Protein AF-A0A519EVA9-F1 (afdb_monomer_lite)

Foldseek 3Di:
DVPDDQDPLVVVLVCCQVQVVVDQWDKDKDKAQLDPDDDDPVCVVVVVRPDIDIDIDTGGDDSLSHPDDCVPDPVSVVVSSVVRVVSVVVSVVVNVVVSVVD

Structure (mmCIF, N/CA/C/O backbone):
data_AF-A0A519EVA9-F1
#
_entry.id   AF-A0A519EVA9-F1
#
loop_
_atom_site.group_PDB
_atom_site.id
_atom_site.type_symbol
_atom_site.label_atom_id
_atom_site.label_alt_id
_atom_site.label_comp_id
_atom_site.label_asym_id
_atom_site.label_entity_id
_atom_site.label_seq_id
_atom_site.pdbx_PDB_ins_code
_atom_site.Cartn_x
_atom_site.Cartn_y
_atom_site.Cartn_z
_atom_site.occupancy
_atom_site.B_iso_or_equiv
_atom_site.auth_seq_id
_atom_site.auth_comp_id
_atom_site.auth_asym_id
_atom_site.auth_atom_id
_atom_site.pdbx_PDB_model_num
ATOM 1 N N . TYR A 1 1 ? -9.845 10.279 -2.928 1.00 91.62 1 TYR A N 1
ATOM 2 C CA . TYR A 1 1 ? -9.771 9.366 -1.776 1.00 91.62 1 TYR A CA 1
ATOM 3 C C . TYR A 1 1 ? -10.498 10.014 -0.615 1.00 91.62 1 TYR A C 1
ATOM 5 O O . TYR A 1 1 ? -10.324 11.215 -0.420 1.00 91.62 1 TYR A O 1
ATOM 13 N N . ARG A 1 2 ? -11.354 9.267 0.084 1.00 94.25 2 ARG A N 1
ATOM 14 C CA . ARG A 1 2 ? -12.122 9.735 1.247 1.00 94.25 2 ARG A CA 1
ATOM 15 C C . ARG A 1 2 ? -11.358 9.540 2.558 1.00 94.25 2 ARG A C 1
ATOM 17 O O . ARG A 1 2 ? -11.515 10.348 3.467 1.00 94.25 2 ARG A O 1
ATOM 24 N N . TYR A 1 3 ? -10.556 8.484 2.651 1.00 94.94 3 TYR A N 1
ATOM 25 C CA . TYR A 1 3 ? -9.868 8.056 3.870 1.00 94.94 3 TYR A CA 1
ATOM 26 C C . TYR A 1 3 ? -8.345 8.184 3.782 1.00 94.94 3 TYR A C 1
ATOM 28 O O . TYR A 1 3 ? -7.674 8.187 4.811 1.00 94.94 3 TYR A O 1
ATOM 36 N N . LEU A 1 4 ? -7.792 8.303 2.573 1.00 96.19 4 LEU A N 1
ATOM 37 C CA . LEU A 1 4 ? -6.353 8.440 2.343 1.00 96.19 4 LEU A CA 1
ATOM 38 C C . LEU A 1 4 ? -5.964 9.839 1.857 1.00 96.19 4 LEU A C 1
ATOM 40 O O . LEU A 1 4 ? -6.696 10.500 1.120 1.00 96.19 4 LEU A O 1
ATOM 44 N N . LEU A 1 5 ? -4.750 10.263 2.208 1.00 95.56 5 LEU A N 1
ATOM 45 C CA . LEU A 1 5 ? -4.090 11.395 1.555 1.00 95.56 5 LEU A CA 1
ATOM 46 C C . LEU A 1 5 ? -3.738 11.044 0.104 1.00 95.56 5 LEU A C 1
ATOM 48 O O . LEU A 1 5 ? -3.742 9.877 -0.280 1.00 95.56 5 LEU A O 1
ATOM 52 N N . LYS A 1 6 ? -3.392 12.048 -0.709 1.00 94.25 6 LYS A N 1
ATOM 53 C CA . LYS A 1 6 ? -2.889 11.799 -2.068 1.00 94.25 6 LYS A CA 1
ATOM 54 C C . LYS A 1 6 ? -1.620 10.924 -2.023 1.00 94.25 6 LYS A C 1
ATOM 56 O O . LYS A 1 6 ? -0.761 11.177 -1.173 1.00 94.25 6 LYS A O 1
ATOM 61 N N . PRO A 1 7 ? -1.481 9.932 -2.921 1.00 95.19 7 PRO A N 1
ATOM 62 C CA . PRO A 1 7 ? -0.295 9.096 -2.978 1.00 95.19 7 PRO A CA 1
ATOM 63 C C . PRO A 1 7 ? 0.948 9.904 -3.335 1.00 95.19 7 PRO A C 1
ATOM 65 O O . PRO A 1 7 ? 0.893 10.862 -4.107 1.00 95.19 7 PRO A O 1
ATOM 68 N N . LYS A 1 8 ? 2.097 9.460 -2.824 1.00 92.38 8 LYS A N 1
ATOM 69 C CA . LYS A 1 8 ? 3.410 10.002 -3.187 1.00 92.38 8 LYS A CA 1
ATOM 70 C C . LYS A 1 8 ? 4.090 9.101 -4.221 1.00 92.38 8 LYS A C 1
ATOM 72 O O . LYS A 1 8 ? 5.039 8.395 -3.896 1.00 92.38 8 LYS A O 1
ATOM 77 N N . ALA A 1 9 ? 3.605 9.141 -5.464 1.00 93.06 9 ALA A N 1
ATOM 78 C CA . ALA A 1 9 ? 4.085 8.269 -6.542 1.00 93.06 9 ALA A CA 1
ATOM 79 C C . ALA A 1 9 ? 5.596 8.394 -6.815 1.00 93.06 9 ALA A C 1
ATOM 81 O O . ALA A 1 9 ? 6.252 7.385 -7.034 1.00 93.06 9 ALA A O 1
ATOM 82 N N . GLY A 1 10 ? 6.174 9.597 -6.714 1.00 92.50 10 GLY A N 1
ATOM 83 C CA . GLY A 1 10 ? 7.612 9.794 -6.952 1.00 92.50 10 GLY A CA 1
ATOM 84 C C . GLY A 1 10 ? 8.520 9.039 -5.974 1.00 92.50 10 GLY A C 1
ATOM 85 O O . GLY A 1 10 ? 9.543 8.508 -6.384 1.00 92.50 10 GLY A O 1
ATOM 86 N N . GLY A 1 11 ? 8.131 8.926 -4.698 1.00 92.38 11 GLY A N 1
ATOM 87 C CA . GLY A 1 11 ? 8.904 8.143 -3.726 1.00 92.38 11 GLY A CA 1
ATOM 88 C C . GLY A 1 11 ? 8.836 6.641 -4.008 1.00 92.38 11 GLY A C 1
ATOM 89 O O . GLY A 1 11 ? 9.830 5.940 -3.865 1.00 92.38 11 GLY A O 1
ATOM 90 N N . VAL A 1 12 ? 7.675 6.164 -4.462 1.00 92.88 12 VAL A N 1
ATOM 91 C CA . VAL A 1 12 ? 7.493 4.770 -4.886 1.00 92.88 12 VAL A CA 1
ATOM 92 C C . VAL A 1 12 ? 8.337 4.475 -6.127 1.00 92.88 12 VAL A C 1
ATOM 94 O O . VAL A 1 12 ? 9.078 3.500 -6.135 1.00 92.88 12 VAL A O 1
ATOM 97 N N . ALA A 1 13 ? 8.295 5.356 -7.129 1.00 93.75 13 ALA A N 1
ATOM 98 C CA . ALA A 1 13 ? 9.101 5.240 -8.340 1.00 93.75 13 ALA A CA 1
ATOM 99 C C . ALA A 1 13 ? 10.608 5.224 -8.045 1.00 93.75 13 ALA A C 1
ATOM 101 O O . ALA A 1 13 ? 11.331 4.426 -8.627 1.00 93.75 13 ALA A O 1
ATOM 102 N N . PHE A 1 14 ? 11.071 6.057 -7.107 1.00 93.38 14 PHE A N 1
ATOM 103 C CA . PHE A 1 14 ? 12.472 6.079 -6.684 1.00 93.38 14 PHE A CA 1
ATOM 104 C C . PHE A 1 14 ? 12.930 4.725 -6.125 1.00 93.38 14 PHE A C 1
ATOM 106 O O . PHE A 1 14 ? 13.978 4.221 -6.516 1.00 93.38 14 PHE A O 1
ATOM 113 N N . VAL A 1 15 ? 12.136 4.114 -5.239 1.00 92.44 15 VAL A N 1
ATOM 114 C CA . VAL A 1 15 ? 12.470 2.800 -4.665 1.00 92.44 15 VAL A CA 1
ATOM 115 C C . VAL A 1 15 ? 12.428 1.708 -5.733 1.00 92.44 15 VAL A C 1
ATOM 117 O O . VAL A 1 15 ? 13.331 0.880 -5.781 1.00 92.44 15 VAL A O 1
ATOM 120 N N . LEU A 1 16 ? 11.420 1.724 -6.611 1.00 93.00 16 LEU A N 1
ATOM 121 C CA . LEU A 1 16 ? 11.307 0.764 -7.712 1.00 93.00 16 LEU A CA 1
ATOM 122 C C . LEU A 1 16 ? 12.496 0.865 -8.675 1.00 93.00 16 LEU A C 1
ATOM 124 O O . LEU A 1 16 ? 13.068 -0.156 -9.028 1.00 93.00 16 LEU A O 1
ATOM 128 N N . ALA A 1 17 ? 12.928 2.072 -9.041 1.00 91.69 17 ALA A N 1
ATOM 129 C CA . ALA A 1 17 ? 14.106 2.264 -9.885 1.00 91.69 17 ALA A CA 1
ATOM 130 C C . ALA A 1 17 ? 15.405 1.808 -9.197 1.00 91.69 17 ALA A C 1
ATOM 132 O O . ALA A 1 17 ? 16.296 1.273 -9.850 1.00 91.69 17 ALA A O 1
ATOM 133 N N . ALA A 1 18 ? 15.520 2.004 -7.880 1.00 92.00 18 ALA A N 1
ATOM 134 C CA . ALA A 1 18 ? 16.718 1.642 -7.127 1.00 92.00 18 ALA A CA 1
ATOM 135 C C . ALA A 1 18 ? 16.825 0.138 -6.818 1.00 92.00 18 ALA A C 1
ATOM 137 O O . ALA A 1 18 ? 17.935 -0.374 -6.693 1.00 92.00 18 ALA A O 1
ATOM 138 N N . MET A 1 19 ? 15.694 -0.554 -6.637 1.00 91.75 19 MET A N 1
ATOM 139 C CA . MET A 1 19 ? 15.658 -1.913 -6.080 1.00 91.75 19 MET A CA 1
ATOM 140 C C . MET A 1 19 ? 14.788 -2.900 -6.863 1.00 91.75 19 MET A C 1
ATOM 142 O O . MET A 1 19 ? 14.690 -4.045 -6.445 1.00 91.75 19 MET A O 1
ATOM 146 N N . GLY A 1 20 ? 14.142 -2.503 -7.960 1.00 87.75 20 GLY A N 1
ATOM 147 C CA . GLY A 1 20 ? 13.083 -3.279 -8.617 1.00 87.75 20 GLY A CA 1
ATOM 148 C C . GLY A 1 20 ? 13.427 -4.744 -8.889 1.00 87.75 20 GLY A C 1
ATOM 149 O O . GLY A 1 20 ? 12.664 -5.625 -8.512 1.00 87.75 20 GLY A O 1
ATOM 150 N N . GLU A 1 21 ? 14.612 -5.027 -9.437 1.00 89.50 21 GLU A N 1
ATOM 151 C CA . GLU A 1 21 ? 15.069 -6.403 -9.706 1.00 89.50 21 GLU A CA 1
ATOM 152 C C . GLU A 1 21 ? 15.288 -7.256 -8.443 1.00 89.50 21 GLU A C 1
ATOM 154 O O . GLU A 1 21 ? 15.353 -8.479 -8.523 1.00 89.50 21 GLU A O 1
ATOM 159 N N . GLN A 1 22 ? 15.416 -6.618 -7.280 1.00 90.56 22 GLN A N 1
ATOM 160 C CA . GLN A 1 22 ? 15.615 -7.248 -5.974 1.00 90.56 22 GLN A CA 1
ATOM 161 C C . GLN A 1 22 ? 14.311 -7.339 -5.165 1.00 90.56 22 GLN A C 1
ATOM 163 O O . GLN A 1 22 ? 14.324 -7.853 -4.047 1.00 90.56 22 GLN A O 1
ATOM 168 N N . LEU A 1 23 ? 13.200 -6.795 -5.678 1.00 88.50 23 LEU A N 1
ATOM 169 C CA . LEU A 1 23 ? 11.908 -6.795 -5.000 1.00 88.50 23 LEU A CA 1
ATOM 170 C C . LEU A 1 23 ? 11.046 -7.955 -5.499 1.00 88.50 23 LEU A C 1
ATOM 172 O O . LEU A 1 23 ? 10.504 -7.909 -6.598 1.00 88.50 23 LEU A O 1
ATOM 176 N N . ASP A 1 24 ? 10.837 -8.952 -4.641 1.00 86.50 24 ASP A N 1
ATOM 177 C CA . ASP A 1 24 ? 9.941 -10.074 -4.949 1.00 86.50 24 ASP A CA 1
ATOM 178 C C . ASP A 1 24 ? 8.460 -9.647 -4.976 1.00 86.50 24 ASP A C 1
ATOM 180 O O . ASP A 1 24 ? 7.662 -10.135 -5.775 1.00 86.50 24 ASP A O 1
ATOM 184 N N . ALA A 1 25 ? 8.069 -8.740 -4.075 1.00 90.31 25 ALA A N 1
ATOM 185 C CA . ALA A 1 25 ? 6.700 -8.249 -3.941 1.00 90.31 25 ALA A CA 1
ATOM 186 C C . ALA A 1 25 ? 6.638 -6.949 -3.124 1.00 90.31 25 ALA A C 1
ATOM 188 O O . ALA A 1 25 ? 7.543 -6.625 -2.353 1.00 90.31 25 ALA A O 1
ATOM 189 N N . VAL A 1 26 ? 5.511 -6.237 -3.219 1.00 91.12 26 VAL A N 1
ATOM 190 C CA . VAL A 1 26 ? 5.170 -5.130 -2.314 1.00 91.12 26 VAL A CA 1
ATOM 191 C C . VAL A 1 26 ? 4.210 -5.611 -1.241 1.00 91.12 26 VAL A C 1
ATOM 193 O O . VAL A 1 26 ? 3.148 -6.163 -1.532 1.00 91.12 26 VAL A O 1
ATOM 196 N N . LEU A 1 27 ? 4.545 -5.321 0.015 1.00 94.31 27 LEU A N 1
ATOM 197 C CA . LEU A 1 27 ? 3.614 -5.483 1.122 1.00 94.31 27 LEU A CA 1
ATOM 198 C C . LEU A 1 27 ? 2.757 -4.219 1.277 1.00 94.31 27 LEU A C 1
ATOM 200 O O . LEU A 1 27 ? 3.195 -3.183 1.776 1.00 94.31 27 LEU A O 1
ATOM 204 N N . ASP A 1 28 ? 1.509 -4.314 0.840 1.00 95.06 28 ASP A N 1
ATOM 205 C CA . ASP A 1 28 ? 0.469 -3.312 1.022 1.00 95.06 28 ASP A CA 1
ATOM 206 C C . ASP A 1 28 ? -0.104 -3.460 2.441 1.00 95.06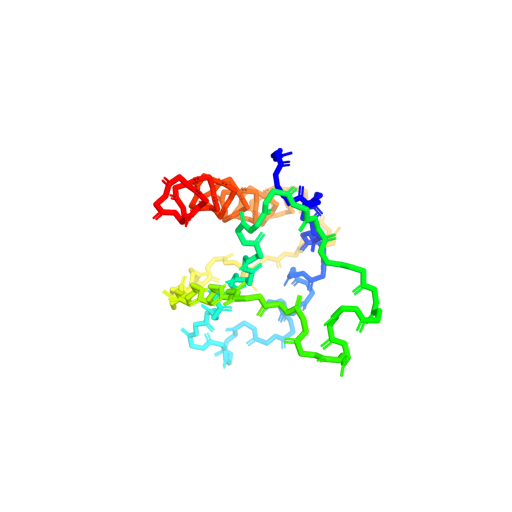 28 ASP A C 1
ATOM 208 O O . ASP A 1 28 ? -0.937 -4.323 2.709 1.00 95.06 28 ASP A O 1
ATOM 212 N N . VAL A 1 29 ? 0.377 -2.623 3.364 1.00 97.06 29 VAL A N 1
ATOM 213 C CA . VAL A 1 29 ? -0.107 -2.567 4.752 1.00 97.06 29 VAL A CA 1
ATOM 214 C C . VAL A 1 29 ? -1.038 -1.371 4.927 1.00 97.06 29 VAL A C 1
ATOM 216 O O . VAL A 1 29 ? -0.689 -0.236 4.585 1.00 97.06 29 VAL A O 1
ATOM 219 N N . THR A 1 30 ? -2.224 -1.612 5.480 1.00 96.81 30 THR A N 1
ATOM 220 C CA . THR A 1 30 ? -3.218 -0.581 5.791 1.00 96.81 30 THR A CA 1
ATOM 221 C C . THR A 1 30 ? -3.655 -0.704 7.246 1.00 96.81 30 THR A C 1
ATOM 223 O O . THR A 1 30 ? -4.170 -1.737 7.668 1.00 96.81 30 THR A O 1
ATOM 226 N N . VAL A 1 31 ? -3.468 0.371 8.014 1.00 95.00 31 VAL A N 1
ATOM 227 C CA . VAL A 1 31 ? -3.885 0.456 9.420 1.00 95.00 31 VAL A CA 1
ATOM 228 C C . VAL A 1 31 ? -5.133 1.325 9.516 1.00 95.00 31 VAL A C 1
ATOM 230 O O . VAL A 1 31 ? -5.117 2.489 9.115 1.00 95.00 31 VAL A O 1
ATOM 233 N N . VAL A 1 32 ? -6.215 0.765 10.053 1.00 94.94 32 VAL A N 1
ATOM 234 C CA . VAL A 1 32 ? -7.509 1.440 10.192 1.00 94.94 32 VAL A CA 1
ATOM 235 C C . VAL A 1 32 ? -7.896 1.527 11.663 1.00 94.94 32 VAL A C 1
ATOM 237 O O . VAL A 1 32 ? -7.930 0.525 12.377 1.00 94.94 32 VAL A O 1
ATOM 240 N N . TYR A 1 33 ? -8.251 2.738 12.090 1.00 93.00 33 TYR A N 1
ATOM 241 C CA . TYR A 1 33 ? -8.888 3.022 13.375 1.00 93.00 33 TYR A CA 1
ATOM 242 C C . TYR A 1 33 ? -10.392 3.209 13.121 1.00 93.00 33 TYR A C 1
ATOM 244 O O . TYR A 1 33 ? -10.801 4.293 12.691 1.00 93.00 33 TYR A O 1
ATOM 252 N N . PRO A 1 34 ? -11.220 2.158 13.271 1.00 91.00 34 PRO A N 1
ATOM 253 C CA . PRO A 1 34 ? -12.599 2.175 12.787 1.00 91.00 34 PRO A CA 1
ATOM 254 C C . PRO A 1 34 ? -13.542 3.043 13.623 1.00 91.00 34 PRO A C 1
ATOM 256 O O . PRO A 1 34 ? -14.591 3.428 13.116 1.00 91.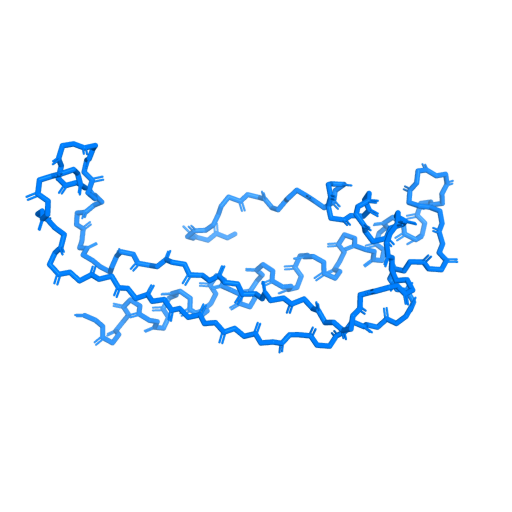00 34 PRO A O 1
ATOM 259 N N . SER A 1 35 ? -13.158 3.396 14.854 1.00 86.81 35 SER A N 1
ATOM 260 C CA . SER A 1 35 ? -13.941 4.258 15.740 1.00 86.81 35 SER A CA 1
ATOM 261 C C . SER A 1 35 ? -14.409 5.541 15.040 1.00 86.81 35 SER A C 1
ATOM 263 O O . SER A 1 35 ? -13.718 6.093 14.176 1.00 86.81 35 SER A O 1
ATOM 265 N N . GLU A 1 36 ? -15.584 6.041 15.432 1.00 83.12 36 GLU A N 1
ATOM 266 C CA . GLU A 1 36 ? -16.115 7.313 14.921 1.00 83.12 36 GLU A CA 1
ATOM 267 C C . GLU A 1 36 ? -15.184 8.484 15.250 1.00 83.12 36 GLU A C 1
ATOM 269 O O . GLU A 1 36 ? -14.960 9.372 14.427 1.00 83.12 36 GLU A O 1
ATOM 274 N N . ARG A 1 37 ? -14.587 8.453 16.447 1.00 86.31 37 ARG A N 1
ATOM 275 C CA . ARG A 1 37 ? -13.587 9.423 16.879 1.00 86.31 37 ARG A CA 1
ATOM 276 C C . ARG A 1 37 ? -12.187 8.957 16.490 1.00 86.31 37 ARG A C 1
ATOM 278 O O . ARG A 1 37 ? -11.738 7.895 16.920 1.00 86.31 37 ARG A O 1
ATOM 285 N N . ILE A 1 38 ? -11.482 9.798 15.737 1.00 85.38 38 ILE A N 1
ATOM 286 C CA . ILE A 1 38 ? -10.055 9.620 15.450 1.00 85.38 38 ILE A CA 1
ATOM 287 C C . ILE A 1 38 ? -9.281 9.756 16.775 1.00 85.38 38 ILE A C 1
ATOM 289 O O . ILE A 1 38 ? -9.469 10.764 17.467 1.00 85.38 38 ILE A O 1
ATOM 293 N N . PRO A 1 39 ? -8.445 8.772 17.157 1.00 88.50 39 PRO A N 1
ATOM 294 C CA . PRO A 1 39 ? -7.714 8.821 18.417 1.00 88.50 39 PRO A CA 1
ATOM 295 C C . PRO A 1 39 ? -6.711 9.977 18.416 1.00 88.50 39 PRO A C 1
ATOM 297 O O . PRO A 1 39 ? -5.993 10.198 17.438 1.00 88.50 39 PRO A O 1
ATOM 300 N N . GLY A 1 40 ? -6.659 10.719 19.523 1.00 91.50 40 GLY A N 1
ATOM 301 C CA . GLY A 1 40 ? -5.617 11.716 19.736 1.00 91.50 40 GLY A CA 1
ATOM 302 C C . GLY A 1 40 ? -4.281 11.066 20.101 1.00 91.50 40 GLY A C 1
ATOM 303 O O . GLY A 1 40 ? -4.200 9.875 20.398 1.00 91.50 40 GLY A O 1
ATOM 304 N N . PHE A 1 41 ? -3.223 11.876 20.158 1.00 92.62 41 PHE A N 1
ATOM 305 C CA . PHE A 1 41 ? -1.884 11.424 20.556 1.00 92.62 41 PHE A CA 1
ATOM 306 C C . PHE A 1 41 ? -1.877 10.675 21.901 1.00 92.62 41 PHE A C 1
ATOM 308 O O . PHE A 1 41 ? -1.333 9.577 22.006 1.00 92.62 41 PHE A O 1
ATOM 315 N N . TRP A 1 42 ? -2.536 11.233 22.922 1.00 94.38 42 TRP A N 1
ATOM 316 C CA . TRP A 1 42 ? -2.598 10.609 24.245 1.00 94.38 42 TRP A CA 1
A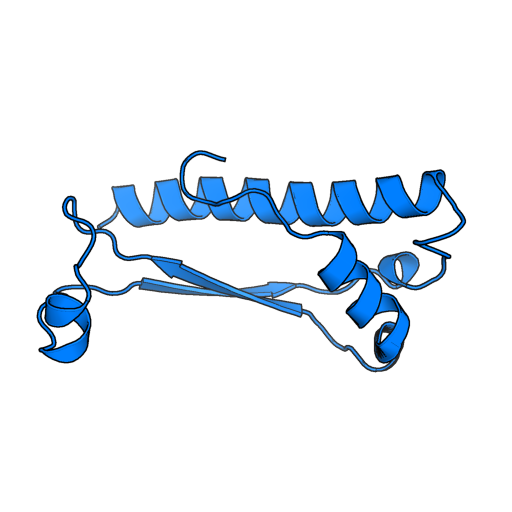TOM 317 C C . TRP A 1 42 ? -3.437 9.335 24.272 1.00 94.38 42 TRP A C 1
ATOM 319 O O . TRP A 1 42 ? -3.123 8.434 25.046 1.00 94.38 42 TRP A O 1
ATOM 329 N N . ASP A 1 43 ? -4.460 9.220 23.424 1.00 92.19 43 ASP A N 1
ATOM 330 C CA . ASP A 1 43 ? -5.270 8.003 23.344 1.00 92.19 43 ASP A CA 1
ATOM 331 C C . ASP A 1 43 ? -4.434 6.831 22.812 1.00 92.19 43 ASP A C 1
ATOM 333 O O . ASP A 1 43 ? -4.502 5.731 23.358 1.00 92.19 43 ASP A O 1
ATOM 337 N N . LEU A 1 44 ? -3.577 7.090 21.816 1.00 90.44 44 LEU A N 1
ATOM 338 C CA . LEU A 1 44 ? -2.639 6.105 21.267 1.00 90.44 44 LEU A CA 1
ATOM 339 C C . LEU A 1 44 ? -1.624 5.635 22.319 1.00 90.44 44 LEU A C 1
ATOM 341 O O . LEU A 1 44 ? -1.453 4.433 22.505 1.00 90.44 44 LEU A O 1
ATOM 345 N N . LEU A 1 45 ? -0.982 6.563 23.039 1.00 92.62 45 LEU A N 1
ATOM 346 C CA . LEU A 1 45 ? 0.047 6.215 24.032 1.00 92.62 45 LEU A CA 1
ATOM 347 C C .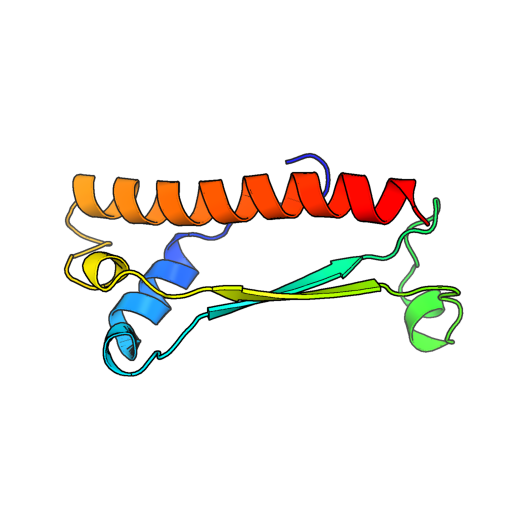 LEU A 1 45 ? -0.506 5.560 25.302 1.00 92.62 45 LEU A C 1
ATOM 349 O O . LEU A 1 45 ? 0.208 4.812 25.963 1.00 92.62 45 LEU A O 1
ATOM 353 N N . SER A 1 46 ? -1.760 5.843 25.658 1.00 94.00 46 SER A N 1
ATOM 354 C CA . SER A 1 46 ? -2.398 5.298 26.865 1.00 94.00 46 SER A CA 1
ATOM 355 C C . SER A 1 46 ? -3.223 4.032 26.612 1.00 94.00 46 SER A C 1
ATOM 357 O O . SER A 1 46 ? -3.927 3.577 27.512 1.00 94.00 46 SER A O 1
ATOM 359 N N . GLY A 1 47 ? -3.161 3.462 25.401 1.00 88.25 47 GLY A N 1
ATOM 360 C CA . GLY A 1 47 ? -3.905 2.252 25.040 1.00 88.25 47 GLY A CA 1
ATOM 361 C C . GLY A 1 47 ? -5.420 2.457 24.933 1.00 88.25 47 GLY A C 1
ATOM 362 O O . GLY A 1 47 ? -6.174 1.487 24.932 1.00 88.25 47 GLY A O 1
ATOM 363 N N . ARG A 1 48 ? -5.898 3.703 24.814 1.00 90.19 48 ARG A N 1
ATOM 364 C CA . ARG A 1 48 ? -7.326 4.056 24.680 1.00 90.19 48 ARG A CA 1
ATOM 365 C C . ARG A 1 48 ? -7.808 3.964 23.234 1.00 90.19 48 ARG A C 1
ATOM 367 O O . ARG A 1 48 ? -8.573 4.798 22.754 1.00 90.19 48 ARG A O 1
ATOM 374 N N . VAL A 1 49 ? -7.354 2.933 22.533 1.00 90.94 49 VAL A N 1
ATOM 375 C CA . VAL A 1 49 ? -7.758 2.627 21.165 1.00 90.94 49 VAL A CA 1
ATOM 376 C C . VAL A 1 49 ? -8.428 1.259 21.194 1.00 90.94 49 VAL A C 1
ATOM 378 O O . VAL A 1 49 ? -7.735 0.246 21.202 1.00 90.94 49 VAL A O 1
ATOM 381 N N . PRO A 1 50 ? -9.772 1.206 21.254 1.00 88.50 50 PRO A N 1
ATOM 382 C CA . PRO A 1 50 ? -10.491 -0.038 21.530 1.00 88.50 50 PRO A CA 1
ATOM 383 C C . PRO A 1 50 ? -10.334 -1.073 20.414 1.00 88.50 50 PRO A C 1
ATOM 385 O O . PRO A 1 50 ? -10.484 -2.268 20.652 1.00 88.50 50 PRO A O 1
ATOM 388 N N . ARG A 1 51 ? -10.046 -0.622 19.187 1.00 90.25 51 ARG A N 1
ATOM 389 C CA . ARG A 1 51 ? -9.876 -1.489 18.027 1.00 90.25 51 ARG A CA 1
ATOM 390 C C . ARG A 1 51 ? -8.904 -0.878 17.028 1.00 90.25 51 ARG A C 1
ATOM 392 O O . ARG A 1 51 ? -9.012 0.298 16.687 1.00 90.25 51 ARG A O 1
ATOM 399 N N . VAL A 1 52 ? -8.003 -1.713 16.525 1.00 92.56 52 VAL A N 1
ATOM 400 C CA . VAL A 1 52 ? -7.119 -1.425 15.393 1.00 92.56 52 VAL A CA 1
ATOM 401 C C . VAL A 1 52 ? -7.270 -2.570 14.404 1.00 92.56 52 VAL A C 1
ATOM 403 O O . VAL A 1 52 ? -7.230 -3.734 14.798 1.00 92.56 52 VAL A O 1
ATOM 406 N N . ILE A 1 53 ? -7.478 -2.248 13.132 1.00 95.25 53 ILE A N 1
ATOM 407 C CA . ILE A 1 53 ? -7.527 -3.232 12.050 1.00 95.25 53 ILE A CA 1
ATOM 408 C C . ILE A 1 53 ? -6.254 -3.069 11.228 1.00 95.25 53 ILE A C 1
ATOM 410 O O . ILE A 1 53 ? -5.941 -1.962 10.791 1.00 95.25 53 ILE A O 1
ATOM 414 N N . VAL A 1 54 ? -5.537 -4.169 11.014 1.00 96.69 54 VAL A N 1
ATOM 415 C CA . VAL A 1 54 ? -4.365 -4.223 10.136 1.00 96.69 54 VAL A CA 1
ATOM 416 C C . VAL A 1 54 ? -4.715 -5.136 8.966 1.00 96.69 54 VAL A C 1
ATOM 418 O O . VAL A 1 54 ? -4.836 -6.346 9.137 1.00 96.69 54 VAL A O 1
ATOM 421 N N . ASP A 1 55 ? -4.935 -4.544 7.795 1.00 97.12 55 ASP A N 1
ATOM 422 C CA . ASP A 1 55 ? -5.167 -5.260 6.535 1.00 97.12 55 ASP A CA 1
ATOM 423 C C . ASP A 1 55 ? -3.832 -5.307 5.785 1.00 97.12 55 ASP A C 1
ATOM 425 O O . ASP A 1 55 ? -3.205 -4.270 5.551 1.00 97.12 55 ASP A O 1
ATOM 429 N N . ILE A 1 56 ? -3.363 -6.519 5.490 1.00 97.00 56 ILE A N 1
ATOM 430 C CA . ILE A 1 56 ? -2.083 -6.766 4.828 1.00 97.00 56 ILE A CA 1
ATOM 431 C C . ILE A 1 56 ? -2.369 -7.527 3.542 1.00 97.00 56 ILE A C 1
ATOM 433 O O . ILE A 1 56 ? -3.001 -8.584 3.570 1.00 97.00 56 ILE A O 1
ATOM 437 N N . LYS A 1 57 ? -1.877 -7.003 2.422 1.00 96.00 57 LYS A N 1
ATOM 438 C CA . LYS A 1 57 ? -1.929 -7.663 1.120 1.00 96.00 57 LYS A CA 1
ATOM 439 C C . LYS A 1 57 ? -0.528 -7.753 0.541 1.00 96.00 57 LYS A C 1
ATOM 441 O O . LYS A 1 57 ? 0.196 -6.764 0.494 1.00 96.00 57 LYS A O 1
ATOM 446 N N . THR A 1 58 ? -0.167 -8.928 0.053 1.00 95.31 58 THR A N 1
ATOM 447 C CA . THR A 1 58 ? 1.023 -9.089 -0.782 1.00 95.31 58 THR A CA 1
ATOM 448 C C . THR A 1 58 ? 0.625 -8.780 -2.219 1.00 95.31 58 THR A C 1
ATOM 450 O O . THR A 1 58 ? -0.349 -9.337 -2.724 1.00 95.31 58 THR A O 1
ATOM 453 N N . ARG A 1 59 ? 1.330 -7.851 -2.860 1.00 92.12 59 ARG A N 1
ATOM 454 C CA . ARG A 1 59 ? 1.099 -7.438 -4.244 1.00 92.12 59 ARG A CA 1
ATOM 455 C C . ARG A 1 59 ? 2.297 -7.871 -5.070 1.00 92.12 59 ARG A C 1
ATOM 457 O O . ARG A 1 59 ? 3.415 -7.439 -4.793 1.00 92.12 59 ARG A O 1
ATOM 464 N N . GLU A 1 60 ? 2.049 -8.697 -6.075 1.00 90.62 60 GLU A N 1
ATOM 465 C CA . GLU A 1 60 ? 3.059 -8.971 -7.090 1.00 90.62 60 GLU A CA 1
ATOM 466 C C . GLU A 1 60 ? 3.395 -7.681 -7.835 1.00 90.62 60 GLU A C 1
ATOM 468 O O . GLU A 1 60 ? 2.544 -6.809 -8.057 1.00 90.62 60 GLU A O 1
ATOM 473 N N . LEU A 1 61 ? 4.669 -7.554 -8.166 1.00 90.12 61 LEU A N 1
ATOM 474 C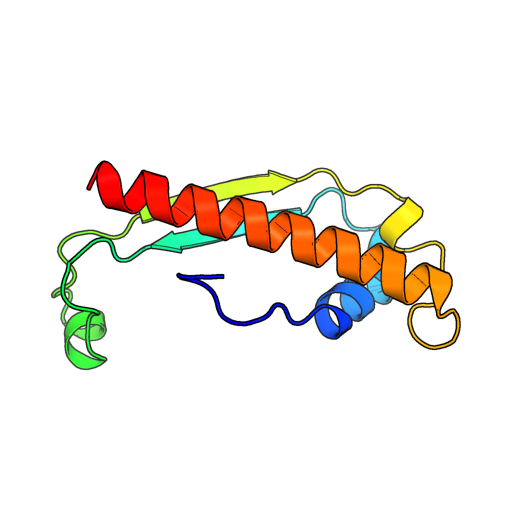 CA . LEU A 1 61 ? 5.220 -6.405 -8.844 1.00 90.12 61 LEU A CA 1
ATOM 475 C C . LEU A 1 61 ? 5.397 -6.746 -10.320 1.00 90.12 61 LEU A C 1
ATOM 477 O O . LEU A 1 61 ? 6.154 -7.648 -10.663 1.00 90.12 61 LEU A O 1
ATOM 481 N N . ASP A 1 62 ? 4.701 -6.015 -11.190 1.00 91.06 62 ASP A N 1
ATOM 482 C CA . ASP A 1 62 ? 4.938 -6.103 -12.629 1.00 91.06 62 ASP A CA 1
ATOM 483 C C . ASP A 1 62 ? 6.345 -5.558 -12.931 1.00 91.06 62 ASP A C 1
ATOM 485 O O . ASP A 1 62 ? 6.592 -4.383 -12.634 1.00 91.06 62 ASP A O 1
ATOM 489 N N . PRO A 1 63 ? 7.251 -6.351 -13.538 1.00 90.88 63 PRO A N 1
ATOM 490 C CA . PRO A 1 63 ? 8.584 -5.899 -13.926 1.00 90.88 63 PRO A CA 1
ATOM 491 C C . PRO A 1 63 ? 8.608 -4.611 -14.743 1.00 90.88 63 PRO A C 1
ATOM 493 O O . PRO A 1 63 ? 9.570 -3.848 -14.660 1.00 90.88 63 PRO A O 1
ATOM 496 N N . ALA A 1 64 ? 7.539 -4.317 -15.487 1.00 93.12 64 ALA A N 1
ATOM 497 C CA . ALA A 1 64 ? 7.409 -3.065 -16.215 1.00 93.12 64 ALA A CA 1
ATOM 498 C C . ALA A 1 64 ? 7.465 -1.826 -15.302 1.00 93.12 64 ALA A C 1
ATOM 500 O O . ALA A 1 64 ? 7.720 -0.740 -15.796 1.00 93.12 64 ALA A O 1
ATOM 501 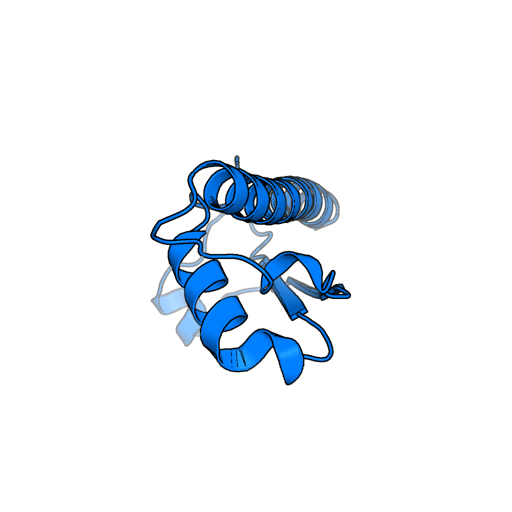N N . LEU A 1 65 ? 7.262 -1.941 -13.986 1.00 93.56 65 LEU A N 1
ATOM 502 C CA . LEU A 1 65 ? 7.260 -0.810 -13.048 1.00 93.56 65 LEU A CA 1
ATOM 503 C C . LEU A 1 65 ? 8.644 -0.196 -12.770 1.00 93.56 65 LEU A C 1
ATOM 505 O O . LEU A 1 65 ? 8.703 0.881 -12.176 1.00 93.56 65 LEU A O 1
ATOM 509 N N . TRP A 1 66 ? 9.741 -0.834 -13.192 1.00 93.44 66 TRP A N 1
ATOM 510 C CA . TRP A 1 66 ? 11.113 -0.319 -13.023 1.00 93.44 66 TRP A CA 1
ATOM 511 C C . TRP A 1 66 ? 11.987 -0.418 -14.279 1.00 93.44 66 TRP A C 1
ATOM 513 O O . TRP A 1 66 ? 13.192 -0.206 -14.208 1.00 93.44 66 TRP A O 1
ATOM 523 N N . GLN A 1 67 ? 11.397 -0.712 -15.439 1.00 92.44 67 GLN A N 1
ATOM 524 C CA . GLN A 1 67 ? 12.128 -0.826 -16.712 1.00 92.44 67 GLN A CA 1
ATOM 525 C C . GLN A 1 67 ? 12.256 0.499 -17.485 1.00 92.44 67 GLN A C 1
ATOM 527 O O . GLN A 1 67 ? 12.819 0.514 -18.578 1.00 92.44 67 GLN A O 1
ATOM 532 N N . GLY A 1 68 ? 11.730 1.604 -16.952 1.00 91.94 68 GLY A N 1
ATOM 533 C CA . GLY A 1 68 ? 11.745 2.918 -17.600 1.00 91.94 68 GLY A CA 1
ATOM 534 C C . GLY A 1 68 ? 12.300 4.033 -16.715 1.00 91.94 68 GLY A C 1
ATOM 535 O O . GLY A 1 68 ? 12.668 3.820 -15.560 1.00 91.94 68 GLY A O 1
ATOM 536 N N . ASP A 1 69 ? 12.342 5.246 -17.268 1.00 92.44 69 ASP A N 1
ATOM 537 C CA . ASP A 1 69 ? 12.891 6.432 -16.606 1.00 92.44 69 ASP A CA 1
ATOM 538 C C . ASP A 1 69 ? 11.769 7.348 -16.089 1.00 92.44 69 ASP A C 1
ATOM 540 O O . ASP A 1 69 ? 11.174 8.128 -16.829 1.00 92.44 69 ASP A O 1
ATOM 544 N N . TYR A 1 70 ? 11.466 7.282 -14.791 1.00 94.19 70 TYR A N 1
ATOM 545 C CA . TYR A 1 70 ? 10.393 8.092 -14.194 1.00 94.19 70 TYR A CA 1
ATOM 546 C C . TYR A 1 70 ? 10.670 9.607 -14.245 1.00 94.19 70 TYR A C 1
ATOM 548 O O . TYR A 1 70 ? 9.736 10.426 -14.236 1.00 94.19 70 TYR A O 1
ATOM 556 N N . GLU A 1 71 ? 11.945 9.997 -14.283 1.00 91.25 71 GLU A N 1
ATOM 557 C CA . GLU A 1 71 ? 12.365 11.392 -14.280 1.00 91.25 71 GLU A CA 1
ATOM 558 C C . GLU A 1 71 ? 12.284 11.997 -15.680 1.00 91.25 71 GLU A C 1
ATOM 560 O O . GLU A 1 71 ? 11.732 13.089 -15.823 1.00 91.25 71 GLU A O 1
ATOM 565 N N . ASN A 1 72 ? 12.733 11.282 -16.711 1.00 95.25 72 ASN A N 1
ATOM 566 C CA . ASN A 1 72 ? 12.872 11.841 -18.058 1.00 95.25 72 ASN A CA 1
ATOM 567 C C . ASN A 1 72 ? 11.844 11.330 -19.078 1.00 95.25 72 ASN A C 1
ATOM 569 O O . ASN A 1 72 ? 11.693 11.961 -20.123 1.00 95.25 72 ASN A O 1
ATOM 573 N N . ASP A 1 73 ? 11.097 10.260 -18.786 1.00 96.88 73 ASP A N 1
ATOM 574 C CA . ASP A 1 73 ? 10.052 9.722 -19.664 1.00 96.88 73 ASP A CA 1
ATOM 575 C C . ASP A 1 73 ? 8.641 10.053 -19.123 1.00 96.88 73 ASP A C 1
ATOM 577 O O . ASP A 1 73 ? 8.173 9.459 -18.144 1.00 96.88 73 ASP A O 1
ATOM 581 N N . PRO A 1 74 ? 7.908 10.998 -19.752 1.00 96.12 74 PRO A N 1
ATOM 582 C CA . PRO A 1 74 ? 6.555 11.357 -19.336 1.00 96.12 74 PRO A CA 1
ATOM 583 C C . PRO A 1 74 ? 5.547 10.209 -19.444 1.00 96.12 74 PRO A C 1
ATOM 585 O O . PRO A 1 74 ? 4.615 10.156 -18.641 1.00 96.12 74 PRO A O 1
ATOM 588 N N . VAL A 1 75 ? 5.708 9.307 -20.416 1.00 96.94 75 VAL A N 1
ATOM 589 C CA . VAL A 1 75 ? 4.805 8.166 -20.616 1.00 96.94 75 VAL A CA 1
ATOM 590 C C . VAL A 1 75 ? 4.999 7.173 -19.480 1.00 96.94 75 VAL A C 1
ATOM 592 O O . VAL A 1 75 ? 4.029 6.771 -18.833 1.00 96.94 75 VAL A O 1
ATOM 595 N N . PHE A 1 76 ? 6.253 6.849 -19.170 1.00 96.44 76 PHE A N 1
ATOM 596 C CA . PHE A 1 76 ? 6.580 5.980 -18.046 1.00 96.44 76 PHE A CA 1
ATOM 597 C C . PHE A 1 76 ? 6.164 6.584 -16.698 1.00 96.44 76 PHE A C 1
ATOM 599 O O . PHE A 1 76 ? 5.626 5.899 -15.825 1.00 96.44 76 PHE A O 1
ATOM 606 N N . ARG A 1 77 ? 6.333 7.899 -16.530 1.00 96.62 77 ARG A N 1
ATOM 607 C CA . ARG A 1 77 ? 5.872 8.608 -15.334 1.00 96.62 77 ARG A CA 1
ATOM 608 C C . ARG A 1 77 ? 4.368 8.451 -15.119 1.00 96.62 77 ARG A C 1
ATOM 610 O O . ARG A 1 77 ? 3.947 8.177 -13.994 1.00 96.62 77 ARG A O 1
ATOM 617 N N . VAL A 1 78 ? 3.566 8.621 -16.172 1.00 96.69 78 VAL A N 1
ATOM 618 C CA . VAL A 1 78 ? 2.109 8.417 -16.111 1.00 96.69 78 VAL A CA 1
ATOM 619 C C . VAL A 1 78 ? 1.788 6.963 -15.776 1.00 96.69 78 VAL A C 1
ATOM 621 O O . VAL A 1 78 ? 0.978 6.723 -14.887 1.00 96.69 78 VAL A O 1
ATOM 624 N N . TYR A 1 79 ? 2.483 6.003 -16.388 1.00 96.00 79 TYR A N 1
ATOM 625 C CA . TYR A 1 79 ? 2.300 4.578 -16.105 1.00 96.00 79 TYR A CA 1
ATOM 626 C C . TYR A 1 79 ? 2.464 4.239 -14.612 1.00 96.00 79 TYR A C 1
ATOM 628 O O . TYR A 1 79 ? 1.569 3.649 -13.999 1.00 96.00 79 TYR A O 1
ATOM 636 N N . VAL A 1 80 ? 3.564 4.675 -13.989 1.00 95.62 80 VAL A N 1
ATOM 637 C CA . VAL A 1 80 ? 3.802 4.440 -12.554 1.00 95.62 80 VAL A CA 1
ATOM 638 C C . VAL A 1 80 ? 2.794 5.207 -11.691 1.00 95.62 80 VAL A C 1
ATOM 640 O O . VAL A 1 80 ? 2.299 4.674 -10.696 1.00 95.62 80 VAL A O 1
ATOM 643 N N . GLN A 1 81 ? 2.441 6.444 -12.061 1.00 96.31 81 GLN A N 1
ATOM 644 C CA . GLN A 1 81 ? 1.417 7.216 -11.349 1.00 96.31 81 GLN A CA 1
ATOM 645 C C . GLN A 1 81 ? 0.056 6.518 -11.366 1.00 96.31 81 GLN A C 1
ATOM 647 O O . GLN A 1 81 ? -0.596 6.444 -10.324 1.00 96.31 81 GLN A O 1
ATOM 652 N N . ASP A 1 82 ? -0.355 5.975 -12.509 1.00 96.38 82 ASP A N 1
ATOM 653 C CA . ASP A 1 82 ? -1.615 5.255 -12.663 1.00 96.38 82 ASP A CA 1
ATOM 654 C C . ASP A 1 82 ? -1.635 3.966 -11.845 1.00 96.38 82 ASP A C 1
ATOM 656 O O . ASP A 1 82 ? -2.636 3.674 -11.183 1.00 96.38 82 ASP A O 1
ATOM 660 N N . TRP A 1 83 ? -0.520 3.231 -11.810 1.00 95.38 83 TRP A N 1
ATOM 661 C CA . TRP A 1 83 ? -0.384 2.057 -10.951 1.00 95.38 83 TRP A CA 1
ATOM 662 C C . TRP A 1 83 ? -0.549 2.415 -9.465 1.00 95.38 83 TRP A C 1
ATOM 664 O O . TRP A 1 83 ? -1.371 1.812 -8.767 1.00 95.38 83 TRP A O 1
ATOM 674 N N . VAL A 1 84 ? 0.147 3.455 -8.987 1.00 95.88 84 VAL A N 1
ATOM 675 C CA . VAL A 1 84 ? 0.020 3.918 -7.593 1.00 95.88 84 VAL A CA 1
ATOM 676 C C . VAL A 1 84 ? -1.397 4.426 -7.303 1.00 95.88 84 VAL A C 1
ATOM 678 O O . VAL A 1 84 ? -1.948 4.146 -6.236 1.00 95.88 84 VAL A O 1
ATOM 681 N N . ASN A 1 85 ? -2.010 5.155 -8.238 1.00 96.56 85 ASN A N 1
ATOM 682 C CA . ASN A 1 85 ? -3.374 5.662 -8.095 1.00 96.56 85 ASN A CA 1
ATOM 683 C C . ASN A 1 85 ? -4.384 4.522 -7.961 1.00 96.56 85 ASN A C 1
ATOM 685 O O . ASN A 1 85 ? -5.249 4.585 -7.088 1.00 96.56 85 ASN A O 1
ATOM 689 N N . ARG A 1 86 ? -4.259 3.465 -8.770 1.00 95.75 86 ARG A N 1
ATOM 690 C CA . ARG A 1 86 ? -5.118 2.279 -8.676 1.00 95.75 86 ARG A CA 1
ATOM 691 C C . ARG A 1 86 ? -4.990 1.607 -7.311 1.00 95.75 86 ARG A C 1
ATOM 693 O O . ARG A 1 86 ? -6.002 1.378 -6.652 1.00 95.75 86 ARG A O 1
ATOM 700 N N . LEU A 1 87 ? -3.759 1.400 -6.837 1.00 95.38 87 LEU A N 1
ATOM 701 C CA . LEU A 1 87 ? -3.497 0.851 -5.503 1.00 95.38 87 LEU A CA 1
ATOM 702 C C . LEU A 1 87 ? -4.158 1.698 -4.402 1.00 95.38 87 LEU A C 1
ATOM 704 O O . LEU A 1 87 ? -4.748 1.168 -3.461 1.00 95.38 87 LEU A O 1
ATOM 708 N N . TRP A 1 88 ? -4.127 3.022 -4.541 1.00 96.81 88 TRP A N 1
ATOM 709 C CA . TRP A 1 88 ? -4.779 3.936 -3.607 1.00 96.81 88 TRP A CA 1
ATOM 710 C C . TRP A 1 88 ? -6.311 3.896 -3.670 1.00 96.81 88 TRP A C 1
ATOM 712 O O . TRP A 1 88 ? -6.960 3.957 -2.628 1.00 96.81 88 TRP A O 1
ATOM 722 N N . GLN A 1 89 ? -6.897 3.790 -4.866 1.00 97.56 89 GLN A N 1
ATOM 723 C CA . GLN A 1 89 ? -8.347 3.657 -5.046 1.00 97.56 89 GLN A CA 1
ATOM 724 C C . GLN A 1 89 ? -8.860 2.370 -4.393 1.00 97.56 89 GLN A C 1
ATOM 726 O O . GLN A 1 89 ? -9.825 2.409 -3.629 1.00 97.56 89 GLN A O 1
ATOM 731 N N . GLU A 1 90 ? -8.172 1.251 -4.626 1.00 96.81 90 GLU A N 1
ATOM 732 C CA . GLU A 1 90 ? -8.492 -0.038 -4.011 1.00 96.81 90 GLU A CA 1
ATOM 733 C C . GLU A 1 90 ? -8.375 0.006 -2.483 1.00 96.81 90 GLU A C 1
ATOM 735 O O . GLU A 1 90 ? -9.269 -0.475 -1.783 1.00 96.81 90 GLU A O 1
ATOM 740 N N . LYS A 1 91 ? -7.301 0.605 -1.945 1.00 97.31 91 LYS A N 1
ATOM 741 C CA . LYS A 1 91 ? -7.136 0.778 -0.493 1.00 97.31 91 LYS A CA 1
ATOM 742 C C . LYS A 1 91 ? -8.247 1.645 0.104 1.00 97.31 91 LYS A C 1
ATOM 744 O O . LYS A 1 91 ? -8.773 1.303 1.156 1.00 97.31 91 LYS A O 1
ATOM 749 N N . ASP A 1 92 ? -8.617 2.752 -0.539 1.00 98.00 92 ASP A N 1
ATOM 750 C CA . ASP A 1 92 ? -9.656 3.665 -0.040 1.00 98.00 92 ASP A CA 1
ATOM 751 C C . ASP A 1 92 ? -11.030 2.975 0.030 1.00 98.00 92 ASP A C 1
ATOM 753 O O . ASP A 1 92 ? -11.728 3.093 1.039 1.00 98.00 92 ASP A O 1
ATOM 757 N N . ALA A 1 93 ? -11.377 2.185 -0.993 1.00 97.69 93 ALA A N 1
ATOM 758 C CA . ALA A 1 93 ? -12.580 1.353 -0.998 1.00 97.69 93 ALA A CA 1
ATOM 759 C C . ALA A 1 93 ? -12.531 0.277 0.098 1.00 97.69 93 ALA A C 1
ATOM 761 O O . ALA A 1 93 ? -13.481 0.126 0.866 1.00 97.69 93 ALA A O 1
ATOM 762 N N . ARG A 1 94 ? -11.388 -0.405 0.246 1.00 97.19 94 ARG A N 1
ATOM 763 C CA . ARG A 1 94 ? -11.191 -1.410 1.295 1.00 97.19 94 ARG A CA 1
ATOM 764 C C . ARG A 1 94 ? -11.332 -0.818 2.698 1.00 97.19 94 ARG A C 1
ATOM 766 O O . ARG A 1 94 ? -11.937 -1.439 3.565 1.00 97.19 94 ARG A O 1
ATOM 773 N N . ILE A 1 95 ? -10.829 0.394 2.936 1.00 96.94 95 ILE A N 1
ATOM 774 C CA . ILE A 1 95 ? -11.014 1.089 4.218 1.00 96.94 95 ILE A CA 1
ATOM 775 C C . ILE A 1 95 ? -12.500 1.349 4.481 1.00 96.94 95 ILE A C 1
ATOM 777 O O . ILE A 1 95 ? -12.947 1.176 5.615 1.00 96.94 95 ILE A O 1
ATOM 781 N N . ALA A 1 96 ? -13.275 1.724 3.460 1.00 96.19 96 ALA A N 1
ATOM 782 C CA . ALA A 1 96 ? -14.717 1.916 3.599 1.00 96.19 96 ALA A CA 1
ATOM 783 C C . ALA A 1 96 ? -15.418 0.632 4.077 1.00 96.19 96 ALA A C 1
ATOM 785 O O . ALA A 1 96 ? -16.188 0.678 5.036 1.00 96.19 96 ALA A O 1
ATOM 786 N N . GLU A 1 97 ? -15.099 -0.513 3.465 1.00 96.31 97 GLU A N 1
ATOM 787 C CA . GLU A 1 97 ? -15.627 -1.829 3.855 1.00 96.31 97 GLU A CA 1
ATOM 788 C C . GLU A 1 97 ? -15.251 -2.193 5.295 1.00 96.31 97 GLU A C 1
ATOM 790 O O . GLU A 1 97 ? -16.109 -2.560 6.097 1.00 96.31 97 GLU A O 1
ATOM 795 N N . LEU A 1 98 ? -13.969 -2.052 5.649 1.00 95.00 98 LEU A N 1
ATOM 796 C CA . LEU A 1 98 ? -13.465 -2.395 6.981 1.00 95.00 98 LEU A CA 1
ATOM 797 C C . LEU A 1 98 ? -14.104 -1.539 8.078 1.00 95.00 98 LEU A C 1
ATOM 799 O O . LEU A 1 98 ? -14.302 -2.028 9.187 1.00 95.00 98 LEU A O 1
ATOM 803 N N . ARG A 1 99 ? -14.442 -0.280 7.776 1.00 92.50 99 ARG A N 1
ATOM 804 C CA . ARG A 1 99 ? -15.174 0.603 8.693 1.00 92.50 99 ARG A CA 1
ATOM 805 C C . ARG A 1 99 ? -16.657 0.256 8.803 1.00 92.50 99 ARG A C 1
ATOM 807 O O . ARG A 1 99 ? -17.230 0.519 9.846 1.00 92.50 99 ARG A O 1
ATOM 814 N N . ALA A 1 100 ? -17.277 -0.301 7.762 1.00 89.62 100 ALA A N 1
ATOM 815 C CA . ALA A 1 100 ? -18.692 -0.683 7.788 1.00 89.62 100 ALA A CA 1
ATOM 816 C C . ALA A 1 100 ? -18.954 -1.965 8.599 1.00 89.62 100 ALA A C 1
ATOM 818 O O . ALA A 1 100 ? -20.045 -2.150 9.126 1.00 89.62 100 ALA A O 1
ATOM 819 N N . ILE A 1 101 ? -17.958 -2.850 8.689 1.00 81.56 101 ILE A N 1
ATOM 820 C CA . ILE A 1 101 ? -18.020 -4.100 9.466 1.00 81.56 101 ILE A CA 1
ATOM 821 C C . ILE A 1 101 ? -17.710 -3.854 10.956 1.00 81.56 101 ILE A C 1
ATOM 823 O O . ILE A 1 101 ? -17.915 -4.737 11.793 1.00 81.56 101 ILE A O 1
ATOM 827 N N . ALA A 1 102 ? -17.143 -2.693 11.285 1.00 71.75 102 ALA A N 1
ATOM 828 C CA . ALA A 1 102 ? -16.526 -2.439 12.576 1.00 71.75 102 ALA A CA 1
ATOM 829 C C . ALA A 1 102 ? -17.417 -1.698 13.565 1.00 71.75 102 ALA A C 1
ATOM 831 O O . ALA A 1 102 ? -17.267 -2.050 14.760 1.00 71.75 102 ALA A O 1
#

pLDDT: mean 93.01, std 3.92, range [71.75, 98.0]

Radius of gyration: 16.54 Å; chains: 1; bounding box: 35×22×48 Å

Secondary structure (DSSP, 8-state):
--SSPPP-HHHHHHHHHHHGGG-SEEEEEEEE--SSSPPPHHHHHTT--S--EEEEEEEEPPGGGGSS-TTT-HHHHHHHHHHHHHHHHHHHHHHHHHHH--

Sequence (102 aa):
YRYLLKPKAGGVAFVLAAMGEQLDAVLDVTVVYPSERIPGFWDLLSGRVPRVIVDIKTRELDPALWQGDYENDPVFRVYVQDWVNRLWQEKDARIAELRAIA